Protein AF-A0A7K3M4Y1-F1 (afdb_monomer_lite)

Structure (mmCIF, N/CA/C/O backbone):
data_AF-A0A7K3M4Y1-F1
#
_entry.id   AF-A0A7K3M4Y1-F1
#
loop_
_atom_site.group_PDB
_atom_site.id
_atom_site.type_symbol
_atom_site.label_atom_id
_atom_site.label_alt_id
_atom_site.label_comp_id
_atom_site.label_asym_id
_atom_site.label_entity_id
_atom_site.label_seq_id
_atom_site.pdbx_PDB_ins_code
_atom_site.Cartn_x
_atom_site.Cartn_y
_atom_site.Cartn_z
_atom_site.occupancy
_atom_site.B_iso_or_equiv
_atom_site.auth_seq_id
_atom_site.auth_comp_id
_atom_site.auth_asym_id
_atom_site.auth_atom_id
_atom_site.pdbx_PDB_model_num
ATOM 1 N N . MET A 1 1 ? -37.040 -48.484 -13.199 1.00 51.91 1 MET A N 1
ATOM 2 C CA . MET A 1 1 ? -36.109 -47.695 -12.364 1.00 51.91 1 MET A CA 1
ATOM 3 C C . MET A 1 1 ? -36.101 -46.259 -12.874 1.00 51.91 1 MET A C 1
ATOM 5 O O . MET A 1 1 ? -35.279 -45.937 -13.714 1.00 51.91 1 MET A O 1
ATOM 9 N N . ALA A 1 2 ? -37.066 -45.432 -12.463 1.00 51.12 2 ALA A N 1
ATOM 10 C CA . ALA A 1 2 ? -37.145 -44.027 -12.897 1.00 51.12 2 ALA A CA 1
ATOM 11 C C . ALA A 1 2 ? -37.958 -43.146 -11.924 1.00 51.12 2 ALA A C 1
ATOM 13 O O . ALA A 1 2 ? -38.546 -42.153 -12.329 1.00 51.12 2 ALA A O 1
ATOM 14 N N . THR A 1 3 ? -38.048 -43.527 -10.646 1.00 51.59 3 THR A N 1
ATOM 15 C CA . THR A 1 3 ? -38.959 -42.884 -9.675 1.00 51.59 3 THR A CA 1
ATOM 16 C C . THR A 1 3 ? -38.288 -42.457 -8.370 1.00 51.59 3 THR A C 1
ATOM 18 O O . THR A 1 3 ? -38.954 -41.892 -7.513 1.00 51.59 3 THR A O 1
ATOM 21 N N . LEU A 1 4 ? -36.978 -42.681 -8.211 1.00 48.81 4 LEU A N 1
ATOM 22 C CA . LEU A 1 4 ? -36.231 -42.311 -6.996 1.00 48.81 4 LEU A CA 1
ATOM 23 C C . LEU A 1 4 ? -35.442 -40.994 -7.114 1.00 48.81 4 LEU A C 1
ATOM 25 O O . LEU A 1 4 ? -34.915 -40.522 -6.116 1.00 48.81 4 LEU A O 1
ATOM 29 N N . LEU A 1 5 ? -35.367 -40.385 -8.302 1.00 47.78 5 LEU A N 1
ATOM 30 C CA . LEU A 1 5 ? -34.570 -39.169 -8.538 1.00 47.78 5 LEU A CA 1
ATOM 31 C C . LEU A 1 5 ? -35.364 -37.863 -8.388 1.00 47.78 5 LEU A C 1
ATOM 33 O O . LEU A 1 5 ? -34.772 -36.808 -8.189 1.00 47.78 5 LEU A O 1
ATOM 37 N N . THR A 1 6 ? -36.695 -37.908 -8.450 1.00 47.41 6 THR A N 1
ATOM 38 C CA . THR A 1 6 ? -37.520 -36.689 -8.508 1.00 47.41 6 THR A CA 1
ATOM 39 C C . THR A 1 6 ? -37.832 -36.103 -7.127 1.00 47.41 6 THR A C 1
ATOM 41 O O . THR A 1 6 ? -38.031 -34.900 -7.001 1.00 47.41 6 THR A O 1
ATOM 44 N N . THR A 1 7 ? -37.833 -36.917 -6.069 1.00 47.09 7 THR A N 1
ATOM 45 C CA . THR A 1 7 ? -38.142 -36.466 -4.701 1.00 47.09 7 THR A CA 1
ATOM 46 C C . THR A 1 7 ? -36.975 -35.753 -4.017 1.00 47.09 7 THR A C 1
ATOM 48 O O . THR A 1 7 ? -37.210 -34.944 -3.124 1.00 47.09 7 THR A O 1
ATOM 51 N N . LEU A 1 8 ? -35.730 -35.999 -4.442 1.00 44.72 8 LEU A N 1
ATOM 52 C CA . LEU A 1 8 ? -34.550 -35.370 -3.836 1.00 44.72 8 LEU A CA 1
ATOM 53 C C . LEU A 1 8 ? -34.433 -33.878 -4.203 1.00 44.72 8 LEU A C 1
ATOM 55 O O . LEU A 1 8 ? -33.974 -33.079 -3.396 1.00 44.72 8 LEU A O 1
ATOM 59 N N . LEU A 1 9 ? -34.899 -33.484 -5.393 1.00 46.91 9 LEU A N 1
ATOM 60 C CA . LEU A 1 9 ? -34.787 -32.103 -5.882 1.00 46.91 9 LEU A CA 1
ATOM 61 C C . LEU A 1 9 ? -35.773 -31.128 -5.219 1.00 46.91 9 LEU A C 1
ATOM 63 O O . LEU A 1 9 ? -35.483 -29.940 -5.123 1.00 46.91 9 LEU A O 1
ATOM 67 N N . ILE A 1 10 ? -36.917 -31.607 -4.723 1.00 49.06 10 ILE A N 1
ATOM 68 C CA . ILE A 1 10 ? -37.955 -30.727 -4.154 1.00 49.06 10 ILE A CA 1
ATOM 69 C C . ILE A 1 10 ? -37.639 -30.340 -2.698 1.00 49.06 10 ILE A C 1
ATOM 71 O O . ILE A 1 10 ? -38.003 -29.252 -2.259 1.00 49.06 10 ILE A O 1
ATOM 75 N N . VAL A 1 11 ? -36.904 -31.172 -1.953 1.00 47.81 11 VAL A N 1
ATOM 76 C CA . VAL A 1 11 ? -36.568 -30.882 -0.545 1.00 47.81 11 VAL A CA 1
ATOM 77 C C . VAL A 1 11 ? -35.423 -29.867 -0.421 1.00 47.81 11 VAL A C 1
ATOM 79 O O . VAL A 1 11 ? -35.412 -29.088 0.526 1.00 47.81 11 VAL A O 1
ATOM 82 N N . VAL A 1 12 ? -34.520 -29.792 -1.405 1.00 49.69 12 VAL A N 1
ATOM 83 C CA . VAL A 1 12 ? -33.408 -28.817 -1.403 1.00 49.69 12 VAL A CA 1
ATOM 84 C C . VAL A 1 12 ? -33.884 -27.394 -1.735 1.00 49.69 12 VAL A C 1
ATOM 86 O O . VAL A 1 12 ? -33.333 -26.423 -1.225 1.00 49.69 12 VAL A O 1
ATOM 89 N N . ALA A 1 13 ? -34.951 -27.244 -2.528 1.00 46.44 13 ALA A N 1
ATOM 90 C CA . ALA A 1 13 ? -35.501 -25.925 -2.853 1.00 46.44 13 ALA A CA 1
ATOM 91 C C . ALA A 1 13 ? -36.242 -25.271 -1.668 1.00 46.44 13 ALA A C 1
ATOM 93 O O . ALA A 1 13 ? -36.259 -24.047 -1.547 1.00 46.44 13 ALA A O 1
ATOM 94 N N . ALA A 1 14 ? -36.822 -26.066 -0.762 1.00 44.31 14 ALA A N 1
ATOM 95 C CA . ALA A 1 14 ? -37.566 -25.543 0.385 1.00 44.31 14 ALA A CA 1
ATOM 96 C C . ALA A 1 14 ? -36.656 -25.050 1.527 1.00 44.31 14 ALA A C 1
ATOM 98 O O . ALA A 1 14 ? -37.017 -24.104 2.227 1.00 44.31 14 ALA A O 1
ATOM 99 N N . THR A 1 15 ? -35.461 -25.624 1.695 1.00 48.09 15 THR A N 1
ATOM 100 C CA . THR A 1 15 ? -34.479 -25.135 2.679 1.00 48.09 15 THR A CA 1
ATOM 101 C C . THR A 1 15 ? -33.786 -23.846 2.244 1.00 48.09 15 THR A C 1
ATOM 103 O O . THR A 1 15 ? -33.351 -23.092 3.108 1.00 48.09 15 THR A O 1
ATOM 106 N N . TYR A 1 16 ? -33.732 -23.541 0.943 1.00 45.22 16 TYR A N 1
ATOM 107 C CA . TYR A 1 16 ? -33.115 -22.301 0.460 1.00 45.22 16 TYR A CA 1
ATOM 108 C C . TYR A 1 16 ? -34.032 -21.077 0.622 1.00 45.22 16 TYR A C 1
ATOM 110 O O . TYR A 1 16 ? -33.571 -20.003 0.987 1.00 45.22 16 TYR A O 1
ATOM 118 N N . VAL A 1 17 ? -35.345 -21.237 0.419 1.00 47.62 17 VAL A N 1
ATOM 119 C CA . VAL A 1 17 ? -36.313 -20.127 0.552 1.00 47.62 17 VAL A CA 1
ATOM 120 C C . VAL A 1 17 ? -36.684 -19.855 2.018 1.00 47.62 17 VAL A C 1
ATOM 122 O O . VAL A 1 17 ? -36.982 -18.722 2.383 1.00 47.62 17 VAL A O 1
ATOM 125 N N . GLY A 1 18 ? -36.624 -20.867 2.890 1.00 39.41 18 GLY A N 1
ATOM 126 C CA . GLY A 1 18 ? -36.891 -20.689 4.322 1.00 39.41 18 GLY A CA 1
ATOM 127 C C . GLY A 1 18 ? -35.804 -19.909 5.074 1.00 39.41 18 GLY A C 1
ATOM 128 O O . GLY A 1 18 ? -36.114 -19.246 6.060 1.00 39.41 18 GLY A O 1
ATOM 129 N N . TYR A 1 19 ? -34.550 -19.954 4.608 1.00 44.62 19 TYR A N 1
ATOM 130 C CA . TYR A 1 19 ? -33.432 -19.265 5.266 1.00 44.62 19 TYR A CA 1
ATOM 131 C C . TYR A 1 19 ? -33.345 -17.777 4.897 1.00 44.62 19 TYR A C 1
ATOM 133 O O . TYR A 1 19 ? -32.886 -16.974 5.703 1.00 44.62 19 TYR A O 1
ATOM 141 N N . THR A 1 20 ? -33.837 -17.378 3.720 1.00 46.72 20 THR A N 1
ATOM 142 C CA . THR A 1 20 ? -33.817 -15.969 3.289 1.00 46.72 20 THR A CA 1
ATOM 143 C C . THR A 1 20 ? -34.941 -15.131 3.897 1.00 46.72 20 THR A C 1
ATOM 145 O O . THR A 1 20 ? -34.834 -13.913 3.925 1.00 46.72 20 THR A O 1
ATOM 148 N N . MET A 1 21 ? -36.008 -15.754 4.413 1.00 45.06 21 MET A N 1
ATOM 149 C CA . MET A 1 21 ? -37.137 -15.032 5.021 1.00 45.06 21 MET A CA 1
ATOM 150 C C . MET A 1 21 ? -37.067 -14.923 6.554 1.00 45.06 21 MET A C 1
ATOM 152 O O . MET A 1 21 ? -37.902 -14.243 7.146 1.00 45.06 21 MET A O 1
ATOM 156 N N . LEU A 1 22 ? -36.100 -15.581 7.208 1.00 45.75 22 LEU A N 1
ATOM 157 C CA . LEU A 1 22 ? -35.918 -15.552 8.671 1.00 45.75 22 LEU A CA 1
ATOM 158 C C . LEU A 1 22 ? -34.752 -14.672 9.140 1.00 45.75 22 LEU A C 1
ATOM 160 O O . LEU A 1 22 ? -34.649 -14.394 10.333 1.00 45.75 22 LEU A O 1
ATOM 164 N N . VAL A 1 23 ? -33.919 -14.192 8.217 1.00 51.09 23 VAL A N 1
ATOM 165 C CA . VAL A 1 23 ? -32.956 -13.120 8.476 1.00 51.09 23 VAL A CA 1
ATOM 166 C C . VAL A 1 23 ? -33.595 -11.855 7.926 1.00 51.09 23 VAL A C 1
ATOM 168 O O . VAL A 1 23 ? -33.460 -11.532 6.750 1.00 51.09 23 VAL A O 1
ATOM 171 N N . GLY A 1 24 ? -34.422 -11.228 8.764 1.00 40.06 24 GLY A N 1
ATOM 172 C CA . GLY A 1 24 ? -35.024 -9.939 8.454 1.00 40.06 24 GLY A CA 1
ATOM 173 C C . GLY A 1 24 ? -33.961 -8.956 7.989 1.00 40.06 24 GLY A C 1
ATOM 174 O O . GLY A 1 24 ? -32.837 -9.032 8.478 1.00 40.06 24 GLY A O 1
ATOM 175 N N . GLU A 1 25 ? -34.355 -8.107 7.034 1.00 46.25 25 GLU A N 1
ATOM 176 C CA . GLU A 1 25 ? -33.754 -6.816 6.672 1.00 46.25 25 GLU A CA 1
ATOM 177 C C . GLU A 1 25 ? -32.513 -6.497 7.509 1.00 46.25 25 GLU A C 1
ATOM 179 O O . GLU A 1 25 ? -32.574 -5.786 8.513 1.00 46.25 25 GLU A O 1
ATOM 184 N N . GLY A 1 26 ? -31.396 -7.123 7.132 1.00 46.28 26 GLY A N 1
ATOM 185 C CA . GLY A 1 26 ? -30.110 -6.827 7.722 1.00 46.28 26 GLY A CA 1
ATOM 186 C C . GLY A 1 26 ? -29.817 -5.404 7.311 1.00 46.28 26 GLY A C 1
ATOM 187 O O . GLY A 1 26 ? -29.688 -5.139 6.118 1.00 46.28 26 GLY A O 1
ATOM 188 N N . THR A 1 27 ? -29.807 -4.506 8.292 1.00 44.09 27 THR A N 1
ATOM 189 C CA . THR A 1 27 ? -29.136 -3.210 8.221 1.00 44.09 27 THR A CA 1
ATOM 190 C C . THR A 1 27 ? -27.973 -3.323 7.250 1.00 44.09 27 THR A C 1
ATOM 192 O O . THR A 1 27 ? -27.108 -4.176 7.471 1.00 44.09 27 THR A O 1
ATOM 195 N N . GLU A 1 28 ? -28.001 -2.537 6.172 1.00 53.50 28 GLU A N 1
ATOM 196 C CA . GLU A 1 28 ? -26.836 -2.318 5.318 1.00 53.50 28 GLU A CA 1
ATOM 197 C C . GLU A 1 28 ? -25.645 -2.185 6.270 1.00 53.50 28 GLU A C 1
ATOM 199 O O . GLU A 1 28 ? -25.680 -1.343 7.172 1.00 53.50 28 GLU A O 1
ATOM 204 N N . ARG A 1 29 ? -24.700 -3.135 6.215 1.00 53.12 29 ARG A N 1
ATOM 205 C CA . ARG A 1 29 ? -23.501 -3.067 7.046 1.00 53.12 29 ARG A CA 1
ATOM 206 C C . ARG A 1 29 ? -22.875 -1.736 6.666 1.00 53.12 29 ARG A C 1
ATOM 208 O O . ARG A 1 29 ? -22.564 -1.527 5.500 1.00 53.12 29 ARG A O 1
ATOM 215 N N . ASP A 1 30 ? -22.841 -0.806 7.609 1.00 69.44 30 ASP A N 1
ATOM 216 C CA . ASP A 1 30 ? -22.127 0.435 7.386 1.00 69.44 30 ASP A CA 1
ATOM 217 C C . ASP A 1 30 ? -20.654 0.047 7.351 1.00 69.44 30 ASP A C 1
ATOM 219 O O . ASP A 1 30 ? -20.055 -0.212 8.394 1.00 69.44 30 ASP A O 1
ATOM 223 N N . ASP A 1 31 ? -20.110 -0.081 6.142 1.00 68.31 31 ASP A N 1
ATOM 224 C CA . ASP A 1 31 ? -18.708 -0.428 5.916 1.00 68.31 31 ASP A CA 1
ATOM 225 C C . ASP A 1 31 ? -17.762 0.647 6.494 1.00 68.31 31 ASP A C 1
ATOM 227 O O . ASP A 1 31 ? -16.565 0.417 6.590 1.00 68.31 31 ASP A O 1
ATOM 231 N N . ASN A 1 32 ? -18.296 1.790 6.956 1.00 76.19 32 ASN A N 1
ATOM 232 C CA . ASN A 1 32 ? -17.561 2.848 7.653 1.00 76.19 32 ASN A CA 1
ATOM 233 C C . ASN A 1 32 ? -17.819 2.877 9.170 1.00 76.19 32 ASN A C 1
ATOM 235 O O . ASN A 1 32 ? -17.414 3.829 9.845 1.00 76.19 32 ASN A O 1
ATOM 239 N N . ALA A 1 33 ? -18.521 1.887 9.730 1.00 88.12 33 ALA A N 1
ATOM 240 C CA . ALA A 1 33 ? -18.700 1.807 11.173 1.00 88.12 33 ALA A CA 1
ATOM 241 C C . ALA A 1 33 ? -17.329 1.651 11.857 1.00 88.12 33 ALA A C 1
ATOM 243 O O . ALA A 1 33 ? -16.576 0.757 11.470 1.00 88.12 33 ALA A O 1
ATOM 244 N N . PRO A 1 34 ? -17.005 2.463 12.884 1.00 92.75 34 PRO A N 1
ATOM 245 C CA . PRO A 1 34 ? -15.710 2.368 13.541 1.00 92.75 34 PRO A CA 1
ATOM 246 C C . PRO A 1 34 ? -15.434 0.977 14.123 1.00 92.75 34 PRO A C 1
ATOM 248 O O . PRO A 1 34 ? -16.317 0.371 14.741 1.00 92.75 34 PRO A O 1
ATOM 251 N N . VAL A 1 35 ? -14.203 0.490 13.959 1.00 95.19 35 VAL A N 1
ATOM 252 C CA . VAL A 1 35 ? -13.752 -0.832 14.422 1.00 95.19 35 VAL A CA 1
ATOM 253 C C . VAL A 1 35 ? -12.682 -0.725 15.510 1.00 95.19 35 VAL A C 1
ATOM 255 O O . VAL A 1 35 ? -12.192 0.359 15.818 1.00 95.19 35 VAL A O 1
ATOM 258 N N . SER A 1 36 ? -12.343 -1.840 16.158 1.00 96.00 36 SER A N 1
ATOM 259 C CA . SER A 1 36 ? -11.205 -1.890 17.084 1.00 96.00 36 SER A CA 1
ATOM 260 C C . SER A 1 36 ? -9.891 -2.067 16.326 1.00 96.00 36 SER A C 1
ATOM 262 O O . SER A 1 36 ? -9.883 -2.650 15.243 1.00 96.00 36 SER A O 1
ATOM 264 N N . MET A 1 37 ? -8.771 -1.684 16.948 1.00 96.19 37 MET A N 1
ATOM 265 C CA . MET A 1 37 ? -7.434 -1.884 16.368 1.00 96.19 37 MET A CA 1
ATOM 266 C C . MET A 1 37 ? -7.185 -3.334 15.927 1.00 96.19 37 MET A C 1
ATOM 268 O O . MET A 1 37 ? -6.692 -3.566 14.834 1.00 96.19 37 MET A O 1
ATOM 272 N N . THR A 1 38 ? -7.580 -4.323 16.739 1.00 96.38 38 THR A N 1
ATOM 273 C CA . THR A 1 38 ? -7.423 -5.747 16.385 1.00 96.38 38 THR A CA 1
ATOM 274 C C . THR A 1 38 ? -8.199 -6.121 15.124 1.00 96.38 38 THR A C 1
ATOM 276 O O . THR A 1 38 ? -7.679 -6.835 14.283 1.00 96.38 38 THR A O 1
ATOM 279 N N . THR A 1 39 ? -9.424 -5.613 14.975 1.00 96.44 39 THR A N 1
ATOM 280 C CA . THR A 1 39 ? -10.231 -5.888 13.776 1.00 96.44 39 THR A CA 1
ATOM 281 C C . THR A 1 39 ? -9.599 -5.238 12.550 1.00 96.44 39 THR A C 1
ATOM 283 O O . THR A 1 39 ? -9.522 -5.861 11.502 1.00 96.44 39 THR A O 1
ATOM 286 N N . TRP A 1 40 ? -9.099 -4.009 12.697 1.00 96.62 40 TRP A N 1
ATOM 287 C CA . TRP A 1 40 ? -8.456 -3.285 11.607 1.00 96.62 40 TRP A CA 1
ATOM 288 C C . TRP A 1 40 ? -7.184 -3.980 11.113 1.00 96.62 40 TRP A C 1
ATOM 290 O O . TRP A 1 40 ? -7.013 -4.137 9.910 1.00 96.62 40 TRP A O 1
ATOM 300 N N . VAL A 1 41 ? -6.306 -4.440 12.016 1.00 97.69 41 VAL A N 1
ATOM 301 C CA . VAL A 1 41 ? -5.072 -5.142 11.607 1.00 97.69 41 VAL A CA 1
ATOM 302 C C . VAL A 1 41 ? -5.359 -6.503 10.975 1.00 97.69 41 VAL A C 1
ATOM 304 O O . VAL A 1 41 ? -4.652 -6.889 10.046 1.00 97.69 41 VAL A O 1
ATOM 307 N N . ASP A 1 42 ? -6.406 -7.199 11.433 1.00 98.00 42 ASP A N 1
ATOM 308 C CA . ASP A 1 42 ? -6.866 -8.447 10.818 1.00 98.00 42 ASP A CA 1
ATOM 309 C C . ASP A 1 42 ? -7.363 -8.177 9.382 1.00 98.00 42 ASP A C 1
ATOM 311 O O . ASP A 1 42 ? -6.927 -8.839 8.442 1.00 98.00 42 ASP A O 1
ATOM 315 N N . GLU A 1 43 ? -8.200 -7.149 9.186 1.00 97.81 43 GLU A N 1
ATOM 316 C CA . GLU A 1 43 ? -8.702 -6.751 7.861 1.00 97.81 43 GLU A CA 1
ATOM 317 C C . GLU A 1 43 ? -7.581 -6.238 6.936 1.00 97.81 43 GLU A C 1
ATOM 319 O O . GLU A 1 43 ? -7.555 -6.566 5.748 1.00 97.81 43 GLU A O 1
ATOM 324 N N . ALA A 1 44 ? -6.607 -5.491 7.464 1.00 98.06 44 ALA A N 1
ATOM 325 C CA . ALA A 1 44 ? -5.421 -5.074 6.717 1.00 98.06 44 ALA A CA 1
ATOM 326 C C . ALA A 1 44 ? -4.564 -6.275 6.280 1.00 98.06 44 ALA A C 1
ATOM 328 O O . ALA A 1 44 ? -4.074 -6.303 5.150 1.00 98.06 44 ALA A O 1
ATOM 329 N N . GLY A 1 45 ? -4.425 -7.293 7.137 1.00 98.12 45 GLY A N 1
ATOM 330 C CA . GLY A 1 45 ? -3.784 -8.561 6.785 1.00 98.12 45 GLY A CA 1
ATOM 331 C C . GLY A 1 45 ? -4.512 -9.277 5.645 1.00 98.12 45 GLY A C 1
ATOM 332 O O . GLY A 1 45 ? -3.881 -9.668 4.662 1.00 98.12 45 GLY A O 1
ATOM 333 N N . ASP A 1 46 ? -5.842 -9.375 5.716 1.00 98.25 46 ASP A N 1
ATOM 334 C CA . ASP A 1 46 ? -6.666 -9.961 4.650 1.00 98.25 46 ASP A CA 1
ATOM 335 C C . ASP A 1 46 ? -6.499 -9.212 3.315 1.00 98.25 46 ASP A C 1
ATOM 337 O O . ASP A 1 46 ? -6.395 -9.837 2.255 1.00 98.25 46 ASP A O 1
ATOM 341 N N . VAL A 1 47 ? -6.407 -7.876 3.349 1.00 98.44 47 VAL A N 1
ATOM 342 C CA . VAL A 1 47 ? -6.094 -7.062 2.164 1.00 98.44 47 VAL A CA 1
ATOM 343 C C . VAL A 1 47 ? -4.723 -7.426 1.595 1.00 98.44 47 VAL A C 1
ATOM 345 O O . VAL A 1 47 ? -4.607 -7.633 0.384 1.00 98.44 47 VAL A O 1
ATOM 348 N N . CYS A 1 48 ? -3.697 -7.539 2.439 1.00 98.19 48 CYS A N 1
ATOM 349 C CA . CYS A 1 48 ? -2.351 -7.908 2.008 1.00 98.19 48 CYS A CA 1
ATOM 350 C C . CYS A 1 48 ? -2.311 -9.299 1.356 1.00 98.19 48 CYS A C 1
ATOM 352 O O . CYS A 1 48 ? -1.701 -9.459 0.297 1.00 98.19 48 CYS A O 1
ATOM 354 N N . PHE A 1 49 ? -3.019 -10.285 1.915 1.00 98.25 49 PHE A N 1
ATOM 355 C CA . PHE A 1 49 ? -3.146 -11.609 1.303 1.00 98.25 49 PHE A CA 1
ATOM 356 C C . PHE A 1 49 ? -3.904 -11.577 -0.024 1.00 98.25 49 PHE A C 1
ATOM 358 O O . PHE A 1 49 ? -3.444 -12.171 -0.997 1.00 98.25 49 PHE A O 1
ATOM 365 N N . ALA A 1 50 ? -5.023 -10.857 -0.105 1.00 98.25 50 ALA A N 1
ATOM 366 C CA . ALA A 1 50 ? -5.776 -10.738 -1.351 1.00 98.25 50 ALA A CA 1
ATOM 367 C C . ALA A 1 50 ? -4.934 -10.083 -2.461 1.00 98.25 50 ALA A C 1
ATOM 369 O O . ALA A 1 50 ? -4.935 -10.546 -3.600 1.00 98.25 50 ALA A O 1
ATOM 370 N N . VAL A 1 51 ? -4.162 -9.043 -2.129 1.00 98.19 51 VAL A N 1
ATOM 371 C CA . VAL A 1 51 ? -3.225 -8.409 -3.069 1.00 98.19 51 VAL A CA 1
ATOM 372 C C . VAL A 1 51 ? -2.116 -9.376 -3.481 1.00 98.19 51 VAL A C 1
ATOM 374 O O . VAL A 1 51 ? -1.791 -9.441 -4.661 1.00 98.19 51 VAL A O 1
ATOM 377 N N . ALA A 1 52 ? -1.559 -10.154 -2.552 1.00 97.12 52 ALA A N 1
ATOM 378 C CA . ALA A 1 52 ? -0.550 -11.166 -2.860 1.00 97.12 52 ALA A CA 1
ATOM 379 C C . ALA A 1 52 ? -1.072 -12.241 -3.833 1.00 97.12 52 ALA A C 1
ATOM 381 O O . ALA A 1 52 ? -0.345 -12.677 -4.728 1.00 97.12 52 ALA A O 1
ATOM 382 N N . GLU A 1 53 ? -2.332 -12.657 -3.682 1.00 97.62 53 GLU A N 1
ATOM 383 C CA . GLU A 1 53 ? -2.983 -13.616 -4.581 1.00 97.62 53 GLU A CA 1
ATOM 384 C C . GLU A 1 53 ? -3.276 -13.020 -5.966 1.00 97.62 53 GLU A C 1
ATOM 386 O O . GLU A 1 53 ? -3.083 -13.694 -6.981 1.00 97.62 53 GLU A O 1
ATOM 391 N N . GLU A 1 54 ? -3.732 -11.766 -6.020 1.00 98.06 54 GLU A N 1
ATOM 392 C CA . GLU A 1 54 ? -4.048 -11.061 -7.2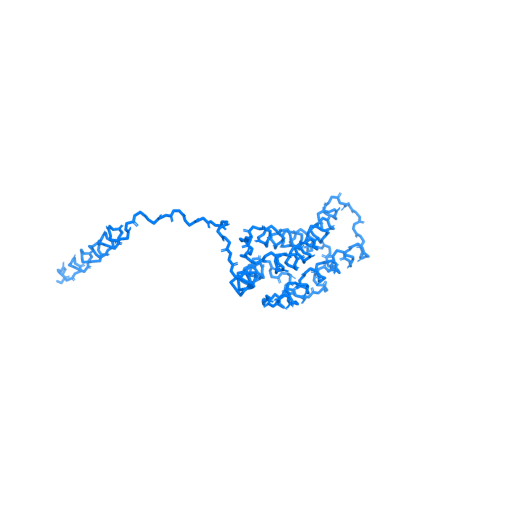69 1.00 98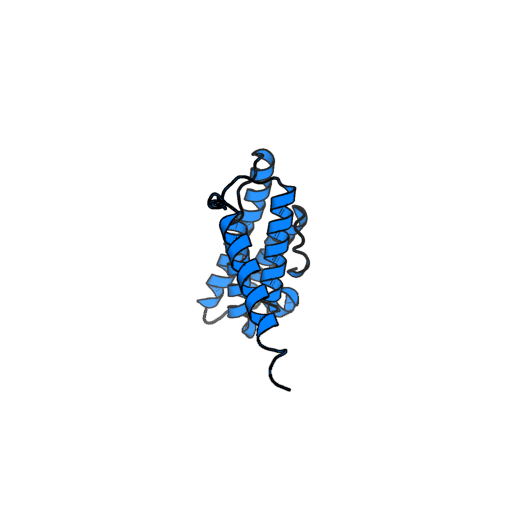.06 54 GLU A CA 1
ATOM 393 C C . GLU A 1 54 ? -2.791 -10.628 -8.039 1.00 98.06 54 GLU A C 1
ATOM 395 O O . GLU A 1 54 ? -2.775 -10.679 -9.272 1.00 98.06 54 GLU A O 1
ATOM 400 N N . TYR A 1 55 ? -1.722 -10.265 -7.323 1.00 97.44 55 TYR A N 1
ATOM 401 C CA . TYR A 1 55 ? -0.467 -9.742 -7.866 1.00 97.44 55 TYR A CA 1
ATOM 402 C C . TYR A 1 55 ? 0.752 -10.516 -7.328 1.00 97.44 55 TYR A C 1
ATOM 404 O O . TYR A 1 55 ? 1.558 -9.967 -6.570 1.00 97.44 55 TYR A O 1
ATOM 412 N N . PRO A 1 56 ? 0.976 -11.773 -7.770 1.00 95.62 56 PRO A N 1
ATOM 413 C CA . PRO A 1 56 ? 2.055 -12.622 -7.251 1.00 95.62 56 PRO A CA 1
ATOM 414 C C . PRO A 1 56 ? 3.475 -12.083 -7.469 1.00 95.62 56 PRO A C 1
ATOM 416 O O . PRO A 1 56 ? 4.431 -12.634 -6.933 1.00 95.62 56 PRO A O 1
ATOM 419 N N . LEU A 1 57 ? 3.662 -11.048 -8.293 1.00 94.25 57 LEU A N 1
ATOM 420 C CA . LEU A 1 57 ? 4.960 -10.384 -8.453 1.00 94.25 57 LEU A CA 1
ATOM 421 C C . LEU A 1 57 ? 5.387 -9.622 -7.193 1.00 94.25 57 LEU A C 1
ATOM 423 O O . LEU A 1 57 ? 6.581 -9.533 -6.923 1.00 94.25 57 LEU A O 1
ATOM 427 N N . LEU A 1 58 ? 4.435 -9.150 -6.382 1.00 94.44 58 LEU A N 1
ATOM 428 C CA . LEU A 1 58 ? 4.739 -8.468 -5.122 1.00 94.44 58 LEU A CA 1
ATOM 429 C C . LEU A 1 58 ? 5.305 -9.416 -4.057 1.00 94.44 58 LEU A C 1
ATOM 431 O O . LEU A 1 58 ? 6.045 -8.976 -3.189 1.00 94.44 58 LEU A O 1
ATOM 435 N N . THR A 1 59 ? 5.031 -10.720 -4.153 1.00 94.81 59 THR A N 1
ATOM 436 C CA . THR A 1 59 ? 5.522 -11.723 -3.191 1.00 94.81 59 THR A CA 1
ATOM 437 C C . THR A 1 59 ? 6.890 -12.301 -3.560 1.00 94.81 59 THR A C 1
ATOM 439 O O . THR A 1 59 ? 7.379 -13.219 -2.903 1.00 94.81 59 THR A O 1
ATOM 442 N N . GLN A 1 60 ? 7.481 -11.865 -4.675 1.00 91.94 60 GLN A N 1
ATOM 443 C CA . GLN A 1 60 ? 8.751 -12.390 -5.190 1.00 91.94 60 GLN A CA 1
ATOM 444 C C . GLN A 1 60 ? 9.953 -11.526 -4.770 1.00 91.94 60 GLN A C 1
ATOM 446 O O . GLN A 1 60 ? 11.052 -11.691 -5.302 1.00 91.94 60 GLN A O 1
ATOM 451 N N . GLY A 1 61 ? 9.747 -10.627 -3.804 1.00 85.31 61 GLY A N 1
ATOM 452 C CA . GLY A 1 61 ? 10.766 -9.741 -3.255 1.00 85.31 61 GLY A CA 1
ATOM 453 C C . GLY A 1 61 ? 11.118 -8.564 -4.168 1.00 85.31 61 GLY A C 1
ATOM 454 O O . GLY A 1 61 ? 10.580 -8.389 -5.265 1.00 85.31 61 GLY A O 1
ATOM 455 N N . SER A 1 62 ? 12.046 -7.731 -3.696 1.00 85.38 62 SER A N 1
ATOM 456 C CA . SER A 1 62 ? 12.434 -6.487 -4.368 1.00 85.38 62 SER A CA 1
ATOM 457 C C . SER A 1 62 ? 13.021 -6.698 -5.763 1.00 85.38 62 SER A C 1
ATOM 459 O O . SER A 1 62 ? 12.735 -5.896 -6.641 1.00 85.38 62 SER A O 1
ATOM 461 N N . GLU A 1 63 ? 13.756 -7.786 -6.015 1.00 89.19 63 GLU A N 1
ATOM 462 C CA . GLU A 1 63 ? 14.353 -8.063 -7.334 1.00 89.19 63 GLU A CA 1
ATOM 463 C C . GLU A 1 63 ? 13.302 -8.124 -8.450 1.00 89.19 63 GLU A C 1
ATOM 465 O O . GLU A 1 63 ? 13.527 -7.594 -9.532 1.00 89.19 63 GLU A O 1
ATOM 470 N N . SER A 1 64 ? 12.127 -8.697 -8.174 1.00 91.88 64 SER A N 1
ATOM 471 C CA . SER A 1 64 ? 11.038 -8.774 -9.159 1.00 91.88 64 SER A CA 1
ATOM 472 C C . SER A 1 64 ? 10.378 -7.419 -9.410 1.00 91.88 64 SER A C 1
ATOM 474 O O . SER A 1 64 ? 9.883 -7.174 -10.508 1.00 91.88 64 SER A O 1
ATOM 476 N N . ARG A 1 65 ? 10.398 -6.529 -8.407 1.00 91.69 65 ARG A N 1
ATOM 477 C CA . ARG A 1 65 ? 9.925 -5.142 -8.523 1.00 91.69 65 ARG A CA 1
ATOM 478 C C . ARG A 1 65 ? 10.894 -4.264 -9.326 1.00 91.69 65 ARG A C 1
ATOM 480 O O . ARG A 1 65 ? 10.466 -3.273 -9.898 1.00 91.69 65 ARG A O 1
ATOM 487 N N . LEU A 1 66 ? 12.177 -4.626 -9.377 1.00 94.38 66 LEU A N 1
ATOM 488 C CA . LEU A 1 66 ? 13.213 -3.899 -10.124 1.00 94.38 66 LEU A CA 1
ATOM 489 C C . LEU A 1 66 ? 13.261 -4.251 -11.618 1.00 94.38 66 LEU A C 1
ATOM 491 O O . LEU A 1 66 ? 14.051 -3.668 -12.355 1.00 94.38 66 LEU A O 1
ATOM 495 N N . ASP A 1 67 ? 12.453 -5.207 -12.067 1.00 94.06 67 ASP A N 1
ATOM 496 C CA . ASP A 1 67 ? 12.342 -5.555 -13.479 1.00 94.06 67 ASP A CA 1
ATOM 497 C C . ASP A 1 67 ? 11.311 -4.642 -14.157 1.00 94.06 67 ASP A C 1
ATOM 499 O O . ASP A 1 67 ? 10.131 -4.642 -13.797 1.00 94.06 67 ASP A O 1
ATOM 503 N N . SER A 1 68 ? 11.748 -3.860 -15.145 1.00 93.00 68 SER A N 1
ATOM 504 C CA . SER A 1 68 ? 10.876 -2.934 -15.870 1.00 93.00 68 SER A CA 1
ATOM 505 C C . SER A 1 68 ? 9.786 -3.645 -16.677 1.00 93.00 68 SER A C 1
ATOM 507 O O . SER A 1 68 ? 8.721 -3.062 -16.880 1.00 93.00 68 SER A O 1
ATOM 509 N N . ASP A 1 69 ? 9.975 -4.918 -17.053 1.00 94.50 69 ASP A N 1
ATOM 510 C CA . ASP A 1 69 ? 8.929 -5.722 -17.700 1.00 94.50 69 ASP A CA 1
ATOM 511 C C . ASP A 1 69 ? 7.743 -5.993 -16.747 1.00 94.50 69 ASP A C 1
ATOM 513 O O . ASP A 1 69 ? 6.637 -6.307 -17.193 1.00 94.50 69 ASP A O 1
ATOM 517 N N . ASN A 1 70 ? 7.948 -5.845 -15.433 1.00 95.56 70 ASN A N 1
ATOM 518 C CA . ASN A 1 70 ? 6.932 -6.056 -14.401 1.00 95.56 70 ASN A CA 1
ATOM 519 C C . ASN A 1 70 ? 6.230 -4.764 -13.952 1.00 95.56 70 ASN A C 1
ATOM 521 O O . ASN A 1 70 ? 5.308 -4.842 -13.133 1.00 95.56 70 ASN A O 1
ATOM 525 N N . LEU A 1 71 ? 6.629 -3.600 -14.479 1.00 95.38 71 LEU A N 1
ATOM 526 C CA . LEU A 1 71 ? 6.210 -2.278 -14.003 1.00 95.38 71 LEU A CA 1
ATOM 527 C C . LEU A 1 71 ? 4.685 -2.135 -13.870 1.00 95.38 71 LEU A C 1
ATOM 529 O O . LEU A 1 71 ? 4.195 -1.844 -12.781 1.00 95.38 71 LEU A O 1
ATOM 533 N N . GLU A 1 72 ? 3.936 -2.413 -14.941 1.00 96.19 72 GLU A N 1
ATOM 534 C CA . GLU A 1 72 ? 2.466 -2.296 -14.962 1.00 96.19 72 GLU A CA 1
ATOM 535 C C . GLU A 1 72 ? 1.811 -3.168 -13.875 1.00 96.19 72 GLU A C 1
ATOM 537 O O . GLU A 1 72 ? 0.877 -2.754 -13.189 1.00 96.19 72 GLU A O 1
ATOM 542 N N . THR A 1 73 ? 2.327 -4.384 -13.661 1.00 96.69 73 THR A N 1
ATOM 543 C CA . THR A 1 73 ? 1.739 -5.307 -12.679 1.00 96.69 73 THR A CA 1
ATOM 544 C C . THR A 1 73 ? 2.070 -4.899 -11.245 1.00 96.69 73 THR A C 1
ATOM 546 O O . THR A 1 73 ? 1.211 -4.985 -10.367 1.00 96.69 73 THR A O 1
ATOM 549 N N . VAL A 1 74 ? 3.301 -4.448 -10.992 1.00 97.06 74 VAL A N 1
ATOM 550 C CA . VAL A 1 74 ? 3.727 -3.971 -9.669 1.00 97.06 74 VAL A CA 1
ATOM 551 C C . VAL A 1 74 ? 2.969 -2.697 -9.300 1.00 97.06 74 VAL A C 1
ATOM 553 O O . VAL A 1 74 ? 2.415 -2.614 -8.205 1.00 97.06 74 VAL A O 1
ATOM 556 N N . SER A 1 75 ? 2.865 -1.753 -10.234 1.00 97.75 75 SER A N 1
ATOM 557 C CA . SER A 1 75 ? 2.099 -0.516 -10.081 1.00 97.75 75 SER A CA 1
ATOM 558 C C . SER A 1 75 ? 0.626 -0.787 -9.759 1.00 97.75 75 SER A C 1
ATOM 560 O O . SER A 1 75 ? 0.115 -0.296 -8.747 1.00 97.75 75 SER A O 1
ATOM 562 N N . ALA A 1 76 ? -0.042 -1.656 -10.528 1.00 98.12 76 ALA A N 1
ATOM 563 C CA . ALA A 1 76 ? -1.426 -2.054 -10.268 1.00 98.12 76 ALA A CA 1
ATOM 564 C C . ALA A 1 76 ? -1.602 -2.718 -8.889 1.00 98.12 76 ALA A C 1
ATOM 566 O O . ALA A 1 76 ? -2.578 -2.442 -8.181 1.00 98.12 76 ALA A O 1
ATOM 567 N N . GLY A 1 77 ? -0.647 -3.553 -8.472 1.00 98.00 77 GLY A N 1
ATOM 568 C CA . GLY A 1 77 ? -0.662 -4.193 -7.160 1.00 98.00 77 GLY A CA 1
ATOM 569 C C . GLY A 1 77 ? -0.510 -3.197 -6.008 1.00 98.00 77 GLY A C 1
ATOM 570 O O . GLY A 1 77 ? -1.307 -3.219 -5.069 1.00 98.00 77 GLY A O 1
ATOM 571 N N . VAL A 1 78 ? 0.449 -2.270 -6.096 1.00 98.06 78 VAL A N 1
ATOM 572 C CA . VAL A 1 78 ? 0.662 -1.232 -5.070 1.00 98.06 78 VAL A CA 1
ATOM 573 C C . VAL A 1 78 ? -0.501 -0.242 -5.028 1.00 98.06 78 VAL A C 1
ATOM 575 O O . VAL A 1 78 ? -0.933 0.158 -3.945 1.00 98.06 78 VAL A O 1
ATOM 578 N N . GLN A 1 79 ? -1.071 0.117 -6.181 1.00 98.44 79 GLN A N 1
ATOM 579 C CA . GLN A 1 79 ? -2.293 0.916 -6.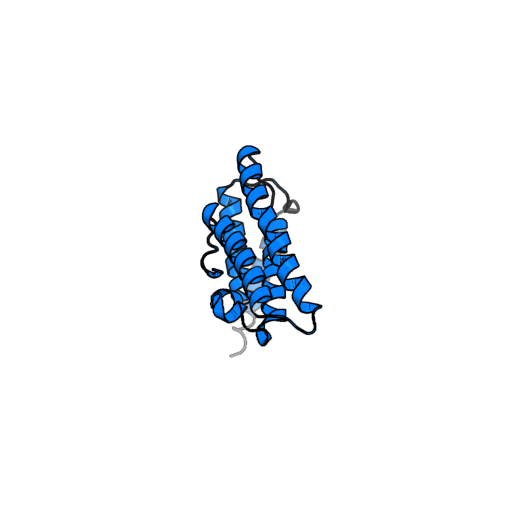242 1.00 98.44 79 GLN A CA 1
ATOM 580 C C . GLN A 1 79 ? -3.458 0.197 -5.553 1.00 98.44 79 GLN A C 1
ATOM 582 O O . GLN A 1 79 ? -4.134 0.804 -4.724 1.00 98.44 79 GLN A O 1
ATOM 587 N N . THR A 1 80 ? -3.662 -1.090 -5.850 1.00 98.56 80 THR A N 1
ATOM 588 C CA . THR A 1 80 ? -4.733 -1.895 -5.245 1.00 98.56 80 THR A CA 1
ATOM 589 C C . THR A 1 80 ? -4.570 -1.992 -3.730 1.00 98.56 80 THR A C 1
ATOM 591 O O . THR A 1 80 ? -5.543 -1.783 -3.006 1.00 98.56 80 THR A O 1
ATOM 594 N N . LEU A 1 81 ? -3.350 -2.251 -3.249 1.00 98.44 81 LEU A N 1
ATOM 595 C CA . LEU A 1 81 ? -3.032 -2.265 -1.821 1.00 98.44 81 LEU A CA 1
ATOM 596 C C . LEU A 1 81 ? -3.395 -0.931 -1.165 1.00 98.44 81 LEU A C 1
ATOM 598 O O . LEU A 1 81 ? -4.175 -0.899 -0.218 1.00 98.44 81 LEU A O 1
ATOM 602 N N . ASN A 1 82 ? -2.874 0.170 -1.707 1.00 98.50 82 ASN A N 1
ATOM 603 C CA . ASN A 1 82 ? -3.083 1.504 -1.157 1.00 98.50 82 ASN A CA 1
ATOM 604 C C . ASN A 1 82 ? -4.569 1.893 -1.108 1.00 98.50 82 ASN A C 1
ATOM 606 O O . ASN A 1 82 ? -5.023 2.453 -0.114 1.00 98.50 82 ASN A O 1
ATOM 610 N N . THR A 1 83 ? -5.333 1.597 -2.162 1.00 98.25 83 THR A N 1
ATOM 611 C CA . THR A 1 83 ? -6.777 1.864 -2.193 1.00 98.25 83 THR A CA 1
ATOM 612 C C . THR A 1 83 ? -7.517 1.033 -1.150 1.00 98.25 83 THR A C 1
ATOM 614 O O . THR A 1 83 ? -8.251 1.594 -0.348 1.00 98.25 83 THR A O 1
ATOM 617 N N . ARG A 1 84 ? -7.284 -0.283 -1.099 1.00 98.31 84 ARG A N 1
ATOM 618 C CA . ARG A 1 84 ? -8.014 -1.168 -0.179 1.00 98.31 84 ARG A CA 1
ATOM 619 C C . ARG A 1 84 ? -7.707 -0.890 1.288 1.00 98.31 84 ARG A C 1
ATOM 621 O O . ARG A 1 84 ? -8.609 -0.986 2.105 1.00 98.31 84 ARG A O 1
ATOM 628 N N . ILE A 1 85 ? -6.468 -0.523 1.617 1.00 98.06 85 ILE A N 1
ATOM 629 C CA . ILE A 1 85 ? -6.107 -0.108 2.978 1.00 98.06 85 ILE A CA 1
ATOM 630 C C . ILE A 1 85 ? -6.764 1.233 3.345 1.00 98.06 85 ILE A C 1
ATOM 632 O O . ILE A 1 85 ? -7.224 1.388 4.471 1.00 98.06 85 ILE A O 1
ATOM 636 N N . GLN A 1 86 ? -6.839 2.194 2.416 1.00 96.62 86 GLN A N 1
ATOM 637 C CA . GLN A 1 86 ? -7.544 3.465 2.647 1.00 96.62 86 GLN A CA 1
ATOM 638 C C . GLN A 1 86 ? -9.060 3.299 2.799 1.00 96.62 86 GLN A C 1
ATOM 640 O O . GLN A 1 86 ? -9.690 4.117 3.464 1.00 96.62 86 GLN A O 1
ATOM 645 N N . ASP A 1 87 ? -9.629 2.262 2.187 1.00 96.12 87 ASP A N 1
ATOM 646 C CA . ASP A 1 87 ? -11.055 1.943 2.267 1.00 96.12 87 ASP A CA 1
ATOM 647 C C . ASP A 1 87 ? -11.426 1.173 3.551 1.00 96.12 87 ASP A C 1
ATOM 649 O O . ASP A 1 87 ? -12.605 0.887 3.769 1.00 96.12 87 ASP A O 1
ATOM 653 N N . LEU A 1 88 ? -10.452 0.827 4.406 1.00 95.50 88 LEU A N 1
ATOM 654 C CA . LEU A 1 88 ? -10.733 0.183 5.688 1.00 95.50 88 LEU A CA 1
ATOM 655 C C . LEU A 1 88 ? -11.493 1.129 6.634 1.00 95.50 88 LEU A C 1
ATOM 657 O O . LEU A 1 88 ? -11.252 2.341 6.635 1.00 95.50 88 LEU A O 1
ATOM 661 N N . PRO A 1 89 ? -12.387 0.588 7.482 1.00 93.88 89 PRO A N 1
ATOM 662 C CA . PRO A 1 89 ? -13.152 1.391 8.423 1.00 93.88 89 PRO A CA 1
ATOM 663 C C . PRO A 1 89 ? -12.240 2.149 9.400 1.00 93.88 89 PRO A C 1
ATOM 665 O O . PRO A 1 89 ? -11.175 1.651 9.777 1.00 93.88 89 PRO A O 1
ATOM 668 N N . PRO A 1 90 ? -12.664 3.332 9.880 1.00 94.19 90 PRO A N 1
ATOM 669 C CA . PRO A 1 90 ? -11.915 4.063 10.893 1.00 94.19 90 PRO A CA 1
ATOM 670 C C . PRO A 1 90 ? -11.880 3.292 12.218 1.00 94.19 90 PRO A C 1
ATOM 672 O O . PRO A 1 90 ? -12.719 2.434 12.498 1.00 94.19 90 PRO A O 1
ATOM 675 N N . LEU A 1 91 ? -10.937 3.635 13.084 1.00 92.81 91 LEU A N 1
ATOM 676 C CA . LEU A 1 91 ? -10.856 3.108 14.435 1.00 92.81 91 LEU A CA 1
ATOM 677 C C . LEU A 1 91 ? -11.822 3.808 15.388 1.00 92.81 91 LEU A C 1
ATOM 679 O O . LEU A 1 91 ? -12.198 4.969 15.234 1.00 92.81 91 LEU A O 1
ATOM 683 N N . THR A 1 92 ? -12.210 3.070 16.423 1.00 92.81 92 THR A N 1
ATOM 684 C CA . THR A 1 92 ? -13.040 3.572 17.522 1.00 92.81 92 THR A CA 1
ATOM 685 C C . THR A 1 92 ? -12.233 4.472 18.464 1.00 92.81 92 THR A C 1
ATOM 687 O O . THR A 1 92 ? -12.804 5.331 19.137 1.00 92.81 92 THR A O 1
ATOM 690 N N . GLU A 1 93 ? -10.913 4.274 18.541 1.00 90.56 93 GLU A N 1
ATOM 691 C CA . GLU A 1 93 ? -10.007 4.999 19.429 1.00 90.56 93 GLU A CA 1
ATOM 692 C C . GLU A 1 93 ? -9.128 6.030 18.693 1.00 90.56 93 GLU A C 1
ATOM 694 O O . GLU A 1 93 ? -8.210 5.655 17.969 1.00 90.56 93 GLU A O 1
ATOM 699 N N . ASP A 1 94 ? -9.311 7.325 18.985 1.00 84.56 94 ASP A N 1
ATOM 700 C CA . ASP A 1 94 ? -8.575 8.435 18.342 1.00 84.56 94 ASP A CA 1
ATOM 701 C C . ASP A 1 94 ? -7.040 8.288 18.394 1.00 84.56 94 ASP A C 1
ATOM 703 O O . ASP A 1 94 ? -6.350 8.539 17.414 1.00 84.56 94 ASP A O 1
ATOM 707 N N . MET A 1 95 ? -6.477 7.854 19.530 1.00 79.69 95 MET A N 1
ATOM 708 C CA . MET A 1 95 ? -5.019 7.694 19.656 1.00 79.69 95 MET A CA 1
ATOM 709 C C . MET A 1 95 ? -4.460 6.569 18.779 1.00 79.69 95 MET A C 1
ATOM 711 O O . MET A 1 95 ? -3.309 6.649 18.364 1.00 79.69 95 MET A O 1
ATOM 715 N N . ALA A 1 96 ? -5.245 5.516 18.547 1.00 88.06 96 ALA A N 1
ATOM 716 C CA . ALA A 1 96 ? -4.854 4.440 17.645 1.00 88.06 96 ALA A CA 1
ATOM 717 C C . ALA A 1 96 ? -5.081 4.859 16.184 1.00 88.06 96 ALA A C 1
ATOM 719 O O . ALA A 1 96 ? -4.296 4.488 15.317 1.00 88.06 96 ALA A O 1
ATOM 720 N N . GLN A 1 97 ? -6.102 5.688 15.923 1.00 94.06 97 GLN A N 1
ATOM 721 C CA . GLN A 1 97 ? -6.336 6.276 14.605 1.00 94.06 97 GLN A CA 1
ATOM 722 C C . GLN A 1 97 ? -5.137 7.105 14.137 1.00 94.06 97 GLN A C 1
ATOM 724 O O . GLN A 1 97 ? -4.699 6.919 13.010 1.00 94.06 97 GLN A O 1
ATOM 729 N N . ASP A 1 98 ? -4.561 7.951 14.998 1.00 95.88 98 ASP A N 1
ATOM 730 C CA . ASP A 1 98 ? -3.378 8.754 14.648 1.00 95.88 98 ASP A CA 1
ATOM 731 C C . ASP A 1 98 ? -2.182 7.878 14.209 1.00 95.88 98 ASP A C 1
ATOM 733 O O . ASP A 1 98 ? -1.404 8.262 13.332 1.00 95.88 98 ASP A O 1
ATOM 737 N N . GLU A 1 99 ? -2.021 6.700 14.821 1.00 94.81 99 GLU A N 1
ATOM 738 C CA . GLU A 1 99 ? -0.962 5.742 14.484 1.00 94.81 99 GLU A CA 1
ATOM 739 C C . GLU A 1 99 ? -1.230 5.064 13.132 1.00 94.81 99 GLU A C 1
ATOM 741 O O . GLU A 1 99 ? -0.340 5.008 12.282 1.00 94.81 99 GLU A O 1
ATOM 746 N N . VAL A 1 100 ? -2.472 4.622 12.901 1.00 96.31 100 VAL A N 1
ATOM 747 C CA . VAL A 1 100 ? -2.911 4.072 11.611 1.00 96.31 100 VAL A CA 1
ATOM 748 C C . VAL A 1 100 ? -2.758 5.103 10.496 1.00 96.31 100 VAL A C 1
ATOM 750 O O . VAL A 1 100 ? -2.151 4.800 9.470 1.00 96.31 100 VAL A O 1
ATOM 753 N N . ASP A 1 101 ? -3.225 6.334 10.699 1.00 97.00 101 ASP A N 1
ATOM 754 C CA . ASP A 1 101 ? -3.158 7.413 9.710 1.00 97.00 101 ASP A CA 1
ATOM 755 C C . ASP A 1 101 ? -1.716 7.711 9.290 1.00 97.00 101 ASP A C 1
ATOM 757 O O . ASP A 1 101 ? -1.445 7.946 8.110 1.00 97.00 101 ASP A O 1
ATOM 761 N N . ALA A 1 102 ? -0.770 7.664 10.235 1.00 96.69 102 ALA A N 1
ATOM 762 C CA . ALA A 1 102 ? 0.644 7.868 9.946 1.00 96.69 102 ALA A CA 1
ATOM 763 C C . ALA A 1 102 ? 1.209 6.799 8.994 1.00 96.69 102 ALA A C 1
ATOM 765 O O . ALA A 1 102 ? 2.008 7.130 8.116 1.00 96.69 102 ALA A O 1
ATOM 766 N N . ILE A 1 103 ? 0.782 5.541 9.134 1.00 97.44 103 ILE A N 1
ATOM 767 C CA . ILE A 1 103 ? 1.198 4.442 8.253 1.00 97.44 103 ILE A CA 1
ATOM 768 C C . ILE A 1 103 ? 0.446 4.473 6.923 1.00 97.44 103 ILE A C 1
ATOM 770 O O . ILE A 1 103 ? 1.068 4.346 5.869 1.00 97.44 103 ILE A O 1
ATOM 774 N N . VAL A 1 104 ? -0.870 4.701 6.938 1.00 97.44 104 VAL A N 1
ATOM 775 C CA . VAL A 1 104 ? -1.684 4.837 5.719 1.00 97.44 104 VAL A CA 1
ATOM 776 C C . VAL A 1 104 ? -1.162 5.981 4.842 1.00 97.44 104 VAL A C 1
ATOM 778 O O . VAL A 1 104 ? -1.138 5.856 3.618 1.00 97.44 104 VAL A O 1
ATOM 781 N N . ALA A 1 105 ? -0.638 7.056 5.439 1.00 97.75 105 ALA A N 1
ATOM 782 C CA . ALA A 1 105 ? -0.013 8.165 4.719 1.00 97.75 105 ALA A CA 1
ATOM 783 C C . ALA A 1 105 ? 1.271 7.793 3.944 1.00 97.75 105 ALA A C 1
ATOM 785 O O . ALA A 1 105 ? 1.682 8.560 3.070 1.00 97.75 105 ALA A O 1
ATOM 786 N N . LEU A 1 106 ? 1.894 6.636 4.209 1.00 98.19 106 LEU A N 1
ATOM 787 C CA . LEU A 1 106 ? 3.021 6.116 3.418 1.00 98.19 106 LEU A CA 1
ATOM 788 C C . LEU A 1 106 ? 2.567 5.494 2.085 1.00 98.19 106 LEU A C 1
ATOM 790 O O . LEU A 1 106 ? 3.356 5.422 1.142 1.00 98.19 106 LEU A O 1
ATOM 794 N N . GLY A 1 107 ? 1.297 5.091 1.983 1.00 97.94 107 GLY A N 1
ATOM 795 C CA . GLY A 1 107 ? 0.726 4.446 0.801 1.00 97.94 107 GLY A CA 1
ATOM 796 C C . GLY A 1 107 ? 0.673 5.339 -0.446 1.00 97.94 107 GLY A C 1
ATOM 797 O O . GLY A 1 107 ? 1.137 4.907 -1.505 1.00 97.94 107 GLY A O 1
ATOM 798 N N . PRO A 1 108 ? 0.165 6.589 -0.382 1.00 98.44 108 PRO A N 1
ATOM 799 C CA . PRO A 1 108 ? 0.117 7.471 -1.545 1.00 98.44 108 PRO A CA 1
ATOM 800 C C . PRO A 1 108 ? 1.491 7.759 -2.172 1.00 98.44 108 PRO A C 1
ATOM 802 O O . PRO A 1 108 ? 1.590 7.584 -3.382 1.00 98.44 108 PRO A O 1
ATOM 805 N N . PRO A 1 109 ? 2.564 8.095 -1.421 1.00 98.31 109 PRO A N 1
ATOM 806 C CA . PRO A 1 109 ? 3.905 8.216 -1.998 1.00 98.31 109 PRO A CA 1
ATOM 807 C C . PRO A 1 109 ? 4.398 6.944 -2.699 1.00 98.31 109 PRO A C 1
ATOM 809 O O . PRO A 1 109 ? 4.971 7.042 -3.780 1.00 98.31 109 PRO A O 1
ATOM 812 N N . ALA A 1 110 ? 4.159 5.759 -2.122 1.00 97.81 110 ALA A N 1
ATOM 813 C CA . ALA A 1 110 ? 4.537 4.491 -2.748 1.00 97.81 110 ALA A CA 1
ATOM 814 C C . ALA A 1 110 ? 3.770 4.251 -4.059 1.00 97.81 110 ALA A C 1
ATOM 816 O O . ALA A 1 110 ? 4.377 3.932 -5.077 1.00 97.81 110 ALA A O 1
ATOM 817 N N . ARG A 1 111 ? 2.447 4.465 -4.061 1.00 98.06 111 ARG A N 1
ATOM 818 C CA . ARG A 1 111 ? 1.609 4.391 -5.269 1.00 98.06 111 ARG A CA 1
ATOM 819 C C . ARG A 1 111 ? 2.080 5.380 -6.337 1.00 98.06 111 ARG A C 1
ATOM 821 O O . ARG A 1 111 ? 2.225 5.005 -7.494 1.00 98.06 111 ARG A O 1
ATOM 828 N N . ASP A 1 112 ? 2.259 6.640 -5.958 1.00 98.00 112 ASP A N 1
ATOM 829 C CA . ASP A 1 112 ? 2.552 7.722 -6.897 1.00 98.00 112 ASP A CA 1
ATOM 830 C C . ASP A 1 112 ? 3.932 7.548 -7.537 1.00 98.00 112 ASP A C 1
ATOM 832 O O . ASP A 1 112 ? 4.093 7.887 -8.707 1.00 98.00 112 ASP A O 1
ATOM 836 N N . ALA A 1 113 ? 4.892 6.962 -6.811 1.00 97.75 113 ALA A N 1
ATOM 837 C CA . ALA A 1 113 ? 6.178 6.580 -7.376 1.00 97.75 113 ALA A CA 1
ATOM 838 C C . ALA A 1 113 ? 5.993 5.619 -8.557 1.00 97.75 113 ALA A C 1
ATOM 840 O O . ALA A 1 113 ? 6.429 5.944 -9.653 1.00 97.75 113 ALA A O 1
ATOM 841 N N . TRP A 1 114 ? 5.265 4.510 -8.387 1.00 97.56 114 TRP A N 1
ATOM 842 C CA . TRP A 1 114 ? 5.031 3.551 -9.476 1.00 97.56 114 TRP A CA 1
ATOM 843 C C . TRP A 1 114 ? 4.238 4.132 -10.646 1.00 97.56 114 TRP A C 1
ATOM 845 O O . TRP A 1 114 ? 4.636 3.950 -11.793 1.00 97.56 114 TRP A O 1
ATOM 855 N N . LEU A 1 115 ? 3.167 4.882 -10.368 1.00 96.88 115 LEU A N 1
ATOM 856 C CA . LEU A 1 115 ? 2.369 5.525 -11.417 1.00 96.88 115 LEU A CA 1
ATOM 857 C C . LEU A 1 115 ? 3.195 6.511 -12.248 1.00 96.88 115 LEU A C 1
ATOM 859 O O . LEU A 1 115 ? 3.003 6.608 -13.453 1.00 96.88 115 LEU A O 1
ATOM 863 N N . SER A 1 116 ? 4.130 7.230 -11.619 1.00 96.25 116 SER A N 1
ATOM 864 C CA . SER A 1 116 ? 4.993 8.169 -12.340 1.00 96.25 116 SER A CA 1
ATOM 865 C C . SER A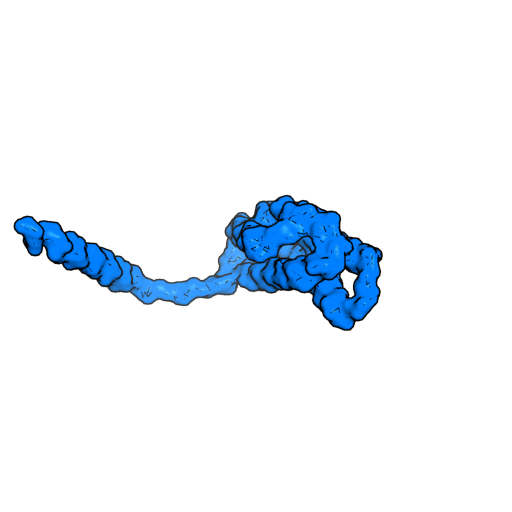 1 116 ? 5.934 7.487 -13.335 1.00 96.25 116 SER A C 1
ATOM 867 O O . SER A 1 116 ? 6.297 8.110 -14.328 1.00 96.25 116 SER A O 1
ATOM 869 N N . LEU A 1 117 ? 6.283 6.217 -13.098 1.00 97.00 117 LEU A N 1
ATOM 870 C CA . LEU A 1 117 ? 7.148 5.439 -13.985 1.00 97.00 117 LEU A CA 1
ATOM 871 C C . LEU A 1 117 ? 6.386 4.877 -15.187 1.00 97.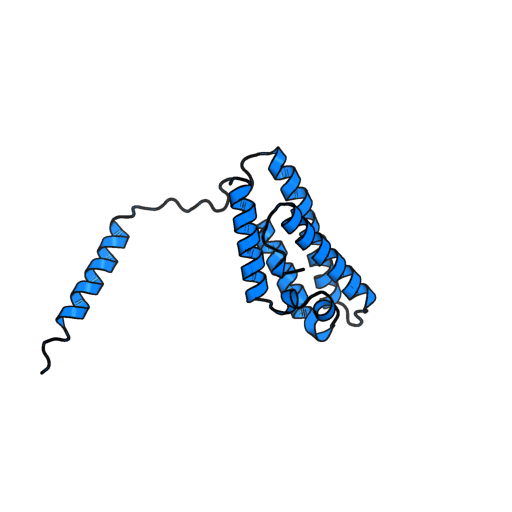00 117 LEU A C 1
ATOM 873 O O . LEU A 1 117 ? 6.982 4.704 -16.241 1.00 97.00 117 LEU A O 1
ATOM 877 N N . GLU A 1 118 ? 5.081 4.608 -15.064 1.00 92.88 118 GLU A N 1
ATOM 878 C CA . GLU A 1 118 ? 4.261 4.140 -16.197 1.00 92.88 118 GLU A CA 1
ATOM 879 C C . GLU A 1 118 ? 4.162 5.178 -17.322 1.00 92.88 118 GLU A C 1
ATOM 881 O O . GLU A 1 118 ? 4.013 4.819 -18.491 1.00 92.88 118 GLU A O 1
ATOM 886 N N . ASP A 1 119 ? 4.245 6.460 -16.963 1.00 88.12 119 ASP A N 1
ATOM 887 C CA . ASP A 1 119 ? 4.201 7.584 -17.897 1.00 88.12 119 ASP A CA 1
ATOM 888 C C . ASP A 1 119 ? 5.590 7.937 -18.480 1.00 88.12 119 ASP A C 1
ATOM 890 O O . ASP A 1 119 ? 5.678 8.840 -19.320 1.00 88.12 119 ASP A O 1
ATOM 894 N N . ASP A 1 120 ? 6.667 7.264 -18.047 1.00 90.25 120 ASP A N 1
ATOM 895 C CA . ASP A 1 120 ? 8.044 7.522 -18.485 1.00 90.25 120 ASP A CA 1
ATOM 896 C C . ASP A 1 120 ? 8.530 6.484 -19.515 1.00 90.25 120 ASP A C 1
ATOM 898 O O . ASP A 1 120 ? 8.439 5.272 -19.321 1.00 90.25 120 ASP A O 1
ATOM 902 N N . ASP A 1 121 ? 9.086 6.973 -20.625 1.00 84.56 121 ASP A N 1
ATOM 903 C CA . ASP A 1 121 ? 9.642 6.141 -21.695 1.00 84.56 121 ASP A CA 1
ATOM 904 C C . ASP A 1 121 ? 11.058 5.610 -21.358 1.00 84.56 121 ASP A C 1
ATOM 906 O O . ASP A 1 121 ? 11.552 4.721 -22.059 1.00 84.56 121 ASP A O 1
ATOM 910 N N . ASP A 1 122 ? 11.735 6.157 -20.337 1.00 90.12 122 ASP A N 1
ATOM 911 C CA . ASP A 1 122 ? 13.118 5.815 -19.956 1.00 90.12 122 ASP A CA 1
ATOM 912 C C . ASP A 1 122 ? 13.263 5.609 -18.436 1.00 90.12 122 ASP A C 1
ATOM 914 O O . ASP A 1 122 ? 13.981 6.332 -17.743 1.00 90.12 122 ASP A O 1
ATOM 918 N N . VAL A 1 123 ? 12.560 4.601 -17.914 1.00 94.44 123 VAL A N 1
ATOM 919 C CA . VAL A 1 123 ? 12.602 4.214 -16.496 1.00 94.44 123 VAL A CA 1
ATOM 920 C C . VAL A 1 123 ? 13.981 3.665 -16.116 1.00 94.44 123 VAL A C 1
ATOM 922 O O . VAL A 1 123 ? 14.439 2.662 -16.673 1.00 94.44 123 VAL A O 1
ATOM 925 N N . SER A 1 124 ? 14.633 4.287 -15.129 1.00 94.69 124 SER A N 1
ATOM 926 C CA . SER A 1 124 ? 15.938 3.840 -14.636 1.00 94.69 124 SER A CA 1
ATOM 927 C C . SER A 1 124 ? 15.834 2.817 -13.496 1.00 94.69 124 SER A C 1
ATOM 929 O O . SER A 1 124 ? 14.836 2.740 -12.779 1.00 94.69 124 SER A O 1
ATOM 931 N N . GLU A 1 125 ? 16.902 2.037 -13.286 1.00 93.75 125 GLU A N 1
ATOM 932 C CA . GLU A 1 125 ? 17.006 1.121 -12.135 1.00 93.75 125 GLU A CA 1
ATOM 933 C C . GLU A 1 125 ? 16.937 1.868 -10.791 1.00 93.75 125 GLU A C 1
ATOM 935 O O . GLU A 1 125 ? 16.392 1.338 -9.821 1.00 93.75 125 GLU A O 1
ATOM 940 N N . ASP A 1 126 ? 17.460 3.099 -10.736 1.00 96.00 126 ASP A N 1
ATOM 941 C CA . ASP A 1 126 ? 17.415 3.935 -9.534 1.00 96.00 126 ASP A CA 1
ATOM 942 C C . ASP A 1 126 ? 15.964 4.339 -9.210 1.00 96.00 126 ASP A C 1
ATOM 944 O O . ASP A 1 126 ? 15.548 4.243 -8.055 1.00 96.00 126 ASP A O 1
ATOM 948 N N . ASP A 1 127 ? 15.159 4.682 -10.223 1.00 96.88 127 ASP A N 1
ATOM 949 C CA . ASP A 1 127 ? 13.746 5.036 -10.033 1.00 96.88 127 ASP A CA 1
ATOM 950 C C . ASP A 1 127 ? 12.913 3.838 -9.544 1.00 96.88 127 ASP A C 1
ATOM 952 O O . ASP A 1 127 ? 12.112 3.956 -8.610 1.00 96.88 127 ASP A O 1
ATOM 956 N N . LEU A 1 128 ? 13.144 2.655 -10.126 1.00 96.56 128 LEU A N 1
ATOM 957 C CA . LEU A 1 128 ? 12.515 1.405 -9.682 1.00 96.56 128 LEU A CA 1
ATOM 958 C C . LEU A 1 128 ? 12.915 1.063 -8.240 1.00 96.56 128 LEU A C 1
ATOM 960 O O . LEU A 1 128 ? 12.085 0.612 -7.446 1.00 96.56 128 LEU A O 1
ATOM 964 N N . SER A 1 129 ? 14.178 1.298 -7.874 1.00 96.88 129 SER A N 1
ATOM 965 C CA . SER A 1 129 ? 14.679 1.089 -6.513 1.00 96.88 129 SER A CA 1
ATOM 966 C C . SER A 1 129 ? 14.038 2.038 -5.504 1.00 96.88 129 SER A C 1
ATOM 968 O O . SER A 1 129 ? 13.664 1.604 -4.407 1.00 96.88 129 SER A O 1
ATOM 970 N N . ASP A 1 130 ? 13.856 3.306 -5.860 1.00 96.94 130 ASP A N 1
ATOM 971 C CA . ASP A 1 130 ? 13.192 4.288 -5.005 1.00 96.94 130 ASP A CA 1
ATOM 972 C C . ASP A 1 130 ? 11.708 3.934 -4.798 1.00 96.94 130 ASP A C 1
ATOM 974 O O . ASP A 1 130 ? 11.238 3.878 -3.655 1.00 96.94 130 ASP A O 1
ATOM 978 N N . ALA A 1 131 ? 10.983 3.582 -5.866 1.00 97.56 131 ALA A N 1
ATOM 979 C CA . ALA A 1 131 ? 9.590 3.131 -5.778 1.00 97.56 131 ALA A CA 1
ATOM 980 C C . ALA A 1 131 ? 9.442 1.841 -4.944 1.00 97.56 131 ALA A C 1
ATOM 982 O O . ALA A 1 131 ? 8.553 1.715 -4.088 1.00 97.56 131 ALA A O 1
ATOM 983 N N . SER A 1 132 ? 10.363 0.891 -5.126 1.00 96.94 132 SER A N 1
ATOM 984 C CA . SER A 1 132 ? 10.417 -0.352 -4.352 1.00 96.94 132 SER A CA 1
ATOM 985 C C . SER A 1 132 ? 10.690 -0.091 -2.868 1.00 96.94 132 SER A C 1
ATOM 987 O O . SER A 1 132 ? 10.015 -0.661 -2.006 1.00 96.94 132 SER A O 1
ATOM 989 N N . THR A 1 133 ? 11.595 0.838 -2.551 1.00 97.00 133 THR A N 1
ATOM 990 C CA . THR A 1 133 ? 11.902 1.242 -1.171 1.00 97.00 133 THR A CA 1
ATOM 991 C C . THR A 1 133 ? 10.687 1.858 -0.482 1.00 97.00 133 THR A C 1
ATOM 993 O O . THR A 1 133 ? 10.378 1.493 0.653 1.00 97.00 133 THR A O 1
ATOM 996 N N . LEU A 1 134 ? 9.958 2.748 -1.164 1.00 97.81 134 LEU A N 1
ATOM 997 C CA . LEU A 1 134 ? 8.725 3.336 -0.630 1.00 97.81 134 LEU A CA 1
ATOM 998 C C . LEU A 1 134 ? 7.652 2.272 -0.365 1.00 97.81 134 LEU A C 1
ATOM 1000 O O . LEU A 1 134 ? 6.973 2.319 0.659 1.00 97.81 134 LEU A O 1
ATOM 1004 N N . THR A 1 135 ? 7.543 1.278 -1.247 1.00 97.56 135 THR A N 1
ATOM 1005 C CA . THR A 1 135 ? 6.609 0.154 -1.082 1.00 97.56 135 THR A CA 1
ATOM 1006 C C . THR A 1 135 ? 6.964 -0.697 0.135 1.00 97.56 135 THR A C 1
ATOM 1008 O O . THR A 1 135 ? 6.092 -0.976 0.954 1.00 97.56 135 THR A O 1
ATOM 1011 N N . SER A 1 136 ? 8.242 -1.049 0.309 1.00 96.81 136 SER A N 1
ATOM 1012 C CA . SER A 1 136 ? 8.694 -1.800 1.489 1.00 96.81 136 SER A CA 1
ATOM 1013 C C . SER A 1 136 ? 8.538 -0.997 2.782 1.00 96.81 136 SER A C 1
ATOM 1015 O O . SER A 1 136 ? 8.178 -1.566 3.805 1.00 96.81 136 SER A O 1
ATOM 1017 N N . ALA A 1 137 ? 8.735 0.325 2.758 1.00 97.50 137 ALA A N 1
ATOM 1018 C CA . ALA A 1 137 ? 8.469 1.168 3.925 1.00 97.50 137 ALA A CA 1
ATOM 1019 C C . ALA A 1 137 ? 6.979 1.170 4.305 1.00 97.50 137 ALA A C 1
ATOM 1021 O O . ALA A 1 137 ? 6.644 1.106 5.487 1.00 97.50 137 ALA A O 1
ATOM 1022 N N . TYR A 1 138 ? 6.085 1.207 3.31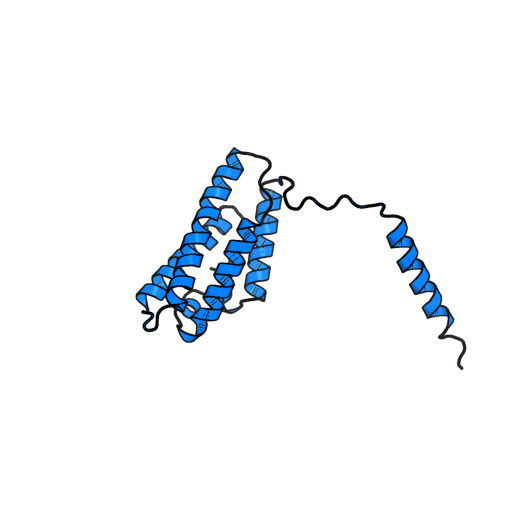4 1.00 98.00 138 TYR A N 1
ATOM 1023 C CA . TYR A 1 138 ? 4.645 1.148 3.547 1.00 98.00 138 TYR A CA 1
ATOM 1024 C C . TYR A 1 138 ? 4.201 -0.215 4.101 1.00 98.00 138 TYR A C 1
ATOM 1026 O O . TYR A 1 138 ? 3.547 -0.267 5.143 1.00 98.00 138 TYR A O 1
ATOM 1034 N N . VAL A 1 139 ? 4.612 -1.317 3.462 1.00 97.62 139 VAL A N 1
ATOM 1035 C CA . VAL A 1 139 ? 4.332 -2.686 3.933 1.00 97.62 139 VAL A CA 1
ATOM 1036 C C . VAL A 1 139 ? 4.929 -2.918 5.323 1.00 97.62 139 VAL A C 1
ATOM 1038 O O . VAL A 1 139 ? 4.246 -3.434 6.205 1.00 97.62 139 VAL A O 1
ATOM 1041 N N . GLY A 1 140 ? 6.166 -2.472 5.553 1.00 97.62 140 GLY A N 1
ATOM 1042 C CA . GLY A 1 140 ? 6.824 -2.539 6.855 1.00 97.62 140 GLY A CA 1
ATOM 1043 C C . GLY A 1 140 ? 6.040 -1.807 7.942 1.00 97.62 140 GLY A C 1
ATOM 1044 O O . GLY A 1 140 ? 5.841 -2.362 9.016 1.00 97.62 140 GLY A O 1
ATOM 1045 N N . GLY A 1 141 ? 5.507 -0.619 7.646 1.00 97.75 141 GLY A N 1
ATOM 1046 C CA . GLY A 1 141 ? 4.629 0.108 8.563 1.00 97.75 141 GLY A CA 1
ATOM 1047 C C . GLY A 1 141 ? 3.352 -0.662 8.921 1.00 97.75 141 GLY A C 1
ATOM 1048 O O . GLY A 1 141 ? 2.961 -0.699 10.085 1.00 97.75 141 GLY A O 1
ATOM 1049 N N . LEU A 1 142 ? 2.719 -1.333 7.950 1.00 98.06 142 LEU A N 1
ATOM 1050 C CA . LEU A 1 142 ? 1.548 -2.185 8.208 1.00 98.06 142 LEU A CA 1
ATOM 1051 C C . LEU A 1 142 ? 1.905 -3.382 9.103 1.00 98.06 142 LEU A C 1
ATOM 1053 O O . LEU A 1 142 ? 1.157 -3.717 10.023 1.00 98.06 142 LEU A O 1
ATOM 1057 N N . VAL A 1 143 ? 3.073 -3.992 8.882 1.00 98.00 143 VAL A N 1
ATOM 1058 C CA . VAL A 1 143 ? 3.593 -5.073 9.733 1.00 98.00 143 VAL A CA 1
ATOM 1059 C C . VAL A 1 143 ? 3.907 -4.571 11.146 1.00 98.00 143 VAL A C 1
ATOM 1061 O O . VAL A 1 143 ? 3.604 -5.261 12.118 1.00 98.00 143 VAL A O 1
ATOM 1064 N N . GLU A 1 144 ? 4.469 -3.369 11.289 1.00 97.19 144 GLU A N 1
ATOM 1065 C CA . GLU A 1 144 ? 4.744 -2.743 12.590 1.00 97.19 144 GLU A CA 1
ATOM 1066 C C . GLU A 1 144 ? 3.460 -2.475 13.392 1.00 97.19 144 GLU A C 1
ATOM 1068 O O . GLU A 1 144 ? 3.463 -2.664 14.611 1.00 97.19 144 GLU A O 1
ATOM 1073 N N . LEU A 1 145 ? 2.354 -2.133 12.718 1.00 96.00 145 LEU A N 1
ATOM 1074 C CA . LEU A 1 145 ? 1.020 -2.038 13.332 1.00 96.00 145 LEU A CA 1
ATOM 1075 C C . LEU A 1 145 ? 0.446 -3.398 13.757 1.00 96.00 145 LEU A C 1
ATOM 1077 O O . LEU A 1 145 ? -0.456 -3.449 14.595 1.00 96.00 145 LEU A O 1
ATOM 1081 N N . GLY A 1 146 ? 0.964 -4.496 13.204 1.00 97.12 146 GLY A N 1
ATOM 1082 C CA . GLY A 1 146 ? 0.549 -5.863 13.511 1.00 97.12 146 GLY A CA 1
ATOM 1083 C C . GLY A 1 146 ? -0.283 -6.549 12.428 1.00 97.12 146 GLY A C 1
ATOM 1084 O O . GLY A 1 146 ? -0.776 -7.646 12.684 1.00 97.12 146 GLY A O 1
ATOM 1085 N N . ALA A 1 147 ? -0.437 -5.950 11.243 1.00 97.38 147 ALA A N 1
ATOM 1086 C CA . ALA A 1 147 ? -1.071 -6.615 10.106 1.00 97.38 147 ALA A CA 1
ATOM 1087 C C . ALA A 1 147 ? -0.148 -7.700 9.521 1.00 97.38 147 ALA A C 1
ATOM 1089 O O . ALA A 1 147 ? 1.070 -7.517 9.431 1.00 97.38 147 ALA A O 1
ATOM 1090 N N . ASP A 1 148 ? -0.712 -8.827 9.080 1.00 96.94 148 ASP A N 1
ATOM 1091 C CA . ASP A 1 148 ? 0.054 -9.926 8.471 1.00 96.94 148 ASP A CA 1
ATOM 1092 C C . ASP A 1 148 ? 0.377 -9.643 6.992 1.00 96.94 148 ASP A C 1
ATOM 1094 O O . ASP A 1 148 ? -0.117 -10.289 6.072 1.00 96.94 148 ASP A O 1
ATOM 1098 N N . CYS A 1 149 ? 1.194 -8.615 6.762 1.00 96.69 149 CYS A N 1
ATOM 1099 C CA . CYS A 1 149 ? 1.574 -8.146 5.427 1.00 96.69 149 CYS A CA 1
ATOM 1100 C C . CYS A 1 149 ? 2.977 -8.592 4.996 1.00 96.69 149 CYS A C 1
ATOM 1102 O O . CYS A 1 149 ? 3.438 -8.215 3.922 1.00 96.69 149 CYS A O 1
ATOM 1104 N N . GLY A 1 150 ? 3.654 -9.434 5.787 1.00 93.44 150 GLY A N 1
ATOM 1105 C CA . GLY A 1 150 ? 5.018 -9.898 5.497 1.00 93.44 150 GLY A CA 1
ATOM 1106 C C . GLY A 1 150 ? 5.145 -10.741 4.221 1.00 93.44 150 GLY A C 1
ATOM 1107 O O . GLY A 1 150 ? 6.249 -11.011 3.767 1.00 93.44 150 GLY A O 1
ATOM 1108 N N . VAL A 1 151 ? 4.022 -11.152 3.625 1.00 92.44 151 VAL A N 1
ATOM 1109 C CA . VAL A 1 151 ? 3.978 -11.812 2.312 1.00 92.44 151 VAL A CA 1
ATOM 1110 C C . VAL A 1 151 ? 4.288 -10.858 1.145 1.00 92.44 151 VAL A C 1
ATOM 1112 O O . VAL A 1 151 ? 4.590 -11.330 0.051 1.00 92.44 151 VAL A O 1
ATOM 1115 N N . LEU A 1 152 ? 4.216 -9.539 1.368 1.00 91.88 152 LEU A N 1
ATOM 1116 C CA . LEU A 1 152 ? 4.444 -8.487 0.366 1.00 91.88 152 LEU A CA 1
ATOM 1117 C C . LEU A 1 152 ? 5.809 -7.781 0.497 1.00 91.88 152 LEU A C 1
ATOM 1119 O O . LEU A 1 152 ? 6.064 -6.836 -0.252 1.00 91.88 152 LEU A O 1
ATOM 1123 N N . ASP A 1 153 ? 6.650 -8.182 1.457 1.00 80.94 153 ASP A N 1
ATOM 1124 C CA . ASP A 1 153 ? 7.981 -7.591 1.683 1.00 80.94 153 ASP A CA 1
ATOM 1125 C C . ASP A 1 153 ? 9.065 -8.222 0.783 1.00 80.94 153 ASP A C 1
ATOM 1127 O O . ASP A 1 153 ? 9.194 -9.469 0.766 1.00 80.94 153 ASP A O 1
#

Secondary structure (DSSP, 8-state):
--SSSHHHHHHHHHHHHHHHTTS-------TTS-B-HHHHHHHHHHHHHHHHHH-TTGGG-HHHHT-GGGHHHHHHHHHHHHHHHHTSPPBSSHHHHHHHHHHHTTHHHHHHHHHHHHT-SS--HHHHHHHHHHHHHHHHHHHHHT-S-GGG-

Organism: NCBI:txid2650750

Foldseek 3Di:
DPPPPPVVVVVVVVVVVVVVVPPPDDDPPPQQDADALVVLLAQLLVQLVVLCVQQVLLLVDLVSLLDPVCLVSVLVSLVSSLVSNVSHHAHPDPVVNVLSVVLSVLSVVLNVLSVVVVPDPDDDSVSSVVSSVSSCSSLVSSVVSPHNNVSRD

Radius of gyration: 22.04 Å; chains: 1; bounding box: 56×56×41 Å

Sequence (153 aa):
MATLLTTLLIVVAATYVGYTMLVGEGTERDDNAPVSMTTWVDEAGDVCFAVAEEYPLLTQGSESRLDSDNLETVSAGVQTLNTRIQDLPPLTEDMAQDEVDAIVALGPPARDAWLSLEDDDDVSEDDLSDASTLTSAYVGGLVELGADCGVLD

pLDDT: mean 85.81, std 19.27, range [39.41, 98.56]

=== Feature glossary ===
Reading guide. The protein is described through the following features:

Foldseek 3Di. A 3Di character summarizes, for each residue, the relative orientation of the Cα frame of its nearest spatial neighbor. Because it encodes fold topology rather than chemistry, 3Di alignments detect remote structural similarity that sequence alignment misses.

Contact-map, Ramachandran, and PAE plots. Plot images: a contact map (which residues are close in 3D, as an N×N binary image), a Ramachandran scatter (backbone torsion angles, revealing secondary-structure composition at a glance), and — for AlphaFold structures — a PAE heatmap (pairwise prediction confidence).

Radius of gyration, Cα contacts, bounding box. Radius of gyration (Rg) is the root-mean-square distance of Cα atoms from their centroid — a single number for overall size and compactness. A globular domain of N residues has Rg ≈ 2.2·N^0.38 Å; an extended or disordered chain has a much larger Rg. The Cα contact count is the number of residue pairs whose Cα atoms are within 8 Å and are more than four positions apart in sequence — a standard proxy for tertiary packing density. The bounding box is the smallest axis-aligned box enclosing all Cα atoms.

Secondary structure (8-state, DSSP). Eight-state secondary structure (DSSP): H is the canonical α-helix, G the tighter 3₁₀-helix, I the wider π-helix; E/B are β-structure, T and S are turns and bends, and '-' is everything else. DSSP derives these from the pattern of main-chain N–H···O=C hydrogen bonds, not from the sequence.

B-factor. B-factor (Debye–Waller factor) reflects atomic displacement in the crystal lattice. It is an experimental observable (units Å²), not a prediction; low values mean the atom is pinned down, high values mean it moves or is heterogeneous across the crystal.

pLDDT. pLDDT is the predicted lDDT-Cα score: AlphaFold's confidence that the local environment of each residue (all inter-atomic distances within 15 Å) is correctly placed. It is a per-residue number between 0 and 100, with higher meaning more reliable.

Nearest PDB structures. Nearest PDB neighbors are the top structural matches found by Foldseek when searching this structure against the entire Protein Data Bank. Each hit reports a TM-score (0 to 1; >0.5 almost always implies the same fold) and an E-value. These are *structural* homologs — they may share no detectable sequence similarity.

Solvent-accessible surface area. Accessible surface area quantifies burial. A residue with SASA near zero is packed into the hydrophobic core; one with SASA >100 Å² sits on the surface. Computed here via the Shrake–Rupley numerical algorithm with a 1.4 Å probe.

Rendered structure images. Structure images are PyMOL renders from six orthogonal camera directions. Cartoon representation draws helices as coils and strands as arrows; sticks shows the backbone as bonds; surface shows the solvent-excluded envelope. Rainbow coloring maps sequence position to hue (blue→red, N→C); chain coloring assigns a distinct color per polypeptide.

Backbone torsions (φ/ψ). φ (phi) and ψ (psi) are the two rotatable backbone dihedrals per residue: φ is the C(i-1)–N–Cα–C torsion, ψ is the N–Cα–C–N(i+1) torsion, both in degrees on (−180°, 180°]. α-helical residues cluster near (−60°, −45°); β-strand residues near (−120°, +130°). A Ramachandran plot is simply a scatter of (φ, ψ) for every residue.

Predicted aligned error. Predicted Aligned Error (PAE) is an AlphaFold confidence matrix: entry (i, j) is the expected error in the position of residue j, in ångströms, when the prediction is superimposed on the true structure at residue i. Low PAE within a block of residues means that block is internally rigid and well-predicted; high PAE between two blocks means their relative placement is uncertain even if each block individually is confident.

mmCIF coordinates. Structure coordinates are given as an mmCIF _atom_site loop: one row per atom with element, residue name, chain id, sequence number, and x/y/z position in Å. Only the four main-chain atoms per residue are included here; side chains are omitted to keep the record compact.

InterPro / GO / CATH / organism. Database cross-references. InterPro integrates a dozen domain/family signature databases into unified entries with residue-range hits. GO terms attach function/process/location labels with evidence codes. CATH codes position the fold in a four-level structural taxonomy. Organism is the NCBI-taxonomy species name.

Secondary structure (3-state, P-SEA). SS3 is a coarse helix/strand/coil call (letters a/b/c) made by the P-SEA algorithm from inter-Cα distances and dihedrals. It is less detailed than DSSP but needs only Cα positions.

Sequence. Sequence gives the chain of amino acids in standard one-letter code (A=alanine, C=cysteine, …, Y=tyrosine), read N→C. It is the only feature that is directly encoded by the gene; all structural features are derived from the folded form of this sequence.